Protein AF-A0A1J4LZE1-F1 (afdb_monomer)

Mean predicted aligned error: 3.97 Å

Radius of gyration: 14.23 Å; Cα contacts (8 Å, |Δi|>4): 209; chains: 1; bounding box: 34×31×37 Å

Sequence (133 aa):
MSAPPRYKLFGVYVSQTVFEALETHLHEEAGVVDLETYFDSTADSVPEGDPGGDVTATLVTDIVENFAPLYDDAAFDAAGDVDPNSFVLTHLAAPPQTVANARERFQAAATIQETDQREVHTAILAAHFDTDP

Foldseek 3Di:
DPDQAKWFKDKAWAAPFLVVLLCVQCCVQQVRNDQLPPPPPVDRIDGPVRRQQVSLQVVLLCCLVCVVVLLVQFPLVQLVVGDPVRIDIGIGTHHPVSSVSSVVSLVVSCVVVVHDSNSSRHRSSCSVSVHGD

pLDDT: mean 91.56, std 8.75, range [41.09, 97.62]

Nearest PDB structures (foldseek):
  8t7j-assembly1_D-2  TM=3.911E-01  e=5.730E+00  Streptomyces sp. SANK 62799
  8c0e-assembly1_B  TM=1.835E-01  e=5.730E+00  Pectobacterium atrosepticum
  8c0e-assembly1_D  TM=1.835E-01  e=5.730E+00  Pectobacterium atrosepticum
  8c0e-assembly1_H  TM=1.835E-01  e=5.730E+00  Pectobacterium atrosepticum
  8c0e-assembly1_E  TM=1.835E-01  e=7.705E+00  Pectobacterium atrosepticum

Secondary structure (DSSP, 8-state):
-PPPPEEEEEEEEE-HHHHHHHHHHHHHHH--S-HHHHS-TT-SEEETT-HHHHHHHHHHHHHHHTHHHHHHH--HHHHHTS-TT-PEEEEEEE-HHHHHHHHHHHHHHHHHTT--HHHHHHHHHHHHHTS--

Solvent-accessible surface area (backbone atoms only — not comparable to full-atom values): 7166 Å² total; per-residue (Å²): 131,79,77,78,66,53,22,31,54,44,79,46,33,22,32,61,62,37,45,53,52,51,39,50,52,37,29,74,77,43,65,47,87,48,66,87,62,65,63,46,90,88,55,68,56,47,57,65,86,35,55,60,39,51,51,31,25,49,53,52,45,51,48,57,76,43,37,68,65,29,56,73,63,25,50,50,73,59,17,66,70,52,59,89,86,56,56,43,81,45,68,40,25,19,49,60,66,55,49,50,55,41,51,55,50,49,53,48,50,16,62,76,69,73,48,56,59,48,32,46,44,15,8,39,51,7,40,70,68,74,49,66,73

Structure (mmCIF, N/CA/C/O backbone):
data_AF-A0A1J4LZE1-F1
#
_entry.id   AF-A0A1J4LZE1-F1
#
loop_
_atom_site.group_PDB
_atom_site.id
_atom_site.type_symbol
_atom_site.label_atom_id
_atom_site.label_alt_id
_atom_site.label_comp_id
_atom_site.label_asym_id
_atom_site.label_entity_id
_atom_site.label_seq_id
_atom_site.pdbx_PDB_ins_code
_atom_site.Cartn_x
_atom_site.Cartn_y
_atom_site.Cartn_z
_atom_site.occupancy
_atom_site.B_iso_or_equiv
_atom_site.auth_seq_id
_atom_site.auth_comp_id
_atom_site.auth_asym_id
_atom_site.auth_atom_id
_atom_site.pdbx_PDB_model_num
ATOM 1 N N . MET A 1 1 ? 20.286 18.903 -21.021 1.00 41.09 1 MET A N 1
ATOM 2 C CA . MET A 1 1 ? 19.594 17.599 -21.005 1.00 41.09 1 MET A CA 1
ATOM 3 C C . MET A 1 1 ? 18.928 17.489 -19.649 1.00 41.09 1 MET A C 1
ATOM 5 O O . MET A 1 1 ? 19.649 17.568 -18.662 1.00 41.09 1 MET A O 1
ATOM 9 N N . SER A 1 2 ? 17.595 17.426 -19.584 1.00 52.31 2 SER A N 1
ATOM 10 C CA . SER A 1 2 ? 16.923 17.063 -18.329 1.00 52.31 2 SER A CA 1
ATOM 11 C C . SER A 1 2 ? 17.322 15.637 -17.970 1.00 52.31 2 SER A C 1
ATOM 13 O O . SER A 1 2 ? 17.546 14.825 -18.869 1.00 52.31 2 SER A O 1
ATOM 15 N N . ALA A 1 3 ? 17.464 15.353 -16.678 1.00 63.53 3 ALA A N 1
ATOM 16 C CA . ALA A 1 3 ? 17.627 13.980 -16.224 1.00 63.53 3 ALA A CA 1
ATOM 17 C C . ALA A 1 3 ? 16.470 13.125 -16.780 1.00 63.53 3 ALA A C 1
ATOM 19 O O . ALA A 1 3 ? 15.359 13.652 -16.914 1.00 63.53 3 ALA A O 1
ATOM 20 N N . PRO A 1 4 ? 16.719 11.854 -17.140 1.00 65.81 4 PRO A N 1
ATOM 21 C CA . PRO A 1 4 ? 15.639 10.953 -17.513 1.00 65.81 4 PRO A CA 1
ATOM 22 C C . PRO A 1 4 ? 14.615 10.909 -16.372 1.00 65.81 4 PRO A C 1
ATOM 24 O O . PRO A 1 4 ? 15.015 10.985 -15.202 1.00 65.81 4 PRO A O 1
ATOM 27 N N . PRO A 1 5 ? 13.318 10.851 -16.698 1.00 81.19 5 PRO A N 1
ATOM 28 C CA . PRO A 1 5 ? 12.284 10.813 -15.684 1.00 81.19 5 PRO A CA 1
ATOM 29 C C . PRO A 1 5 ? 12.419 9.514 -14.870 1.00 81.19 5 PRO A C 1
ATOM 31 O O . PRO A 1 5 ? 12.940 8.499 -15.345 1.00 81.19 5 PRO A O 1
ATOM 34 N N . ARG A 1 6 ? 12.099 9.608 -13.581 1.00 89.38 6 ARG A N 1
ATOM 35 C CA . ARG A 1 6 ? 12.397 8.585 -12.576 1.00 89.38 6 ARG A CA 1
ATOM 36 C C . ARG A 1 6 ? 11.250 8.479 -11.597 1.00 89.38 6 ARG A C 1
ATOM 38 O O . ARG A 1 6 ? 10.774 9.502 -11.094 1.00 89.38 6 ARG A O 1
ATOM 45 N N . TYR A 1 7 ? 10.909 7.249 -11.249 1.00 93.38 7 TYR A N 1
ATOM 46 C CA . TYR A 1 7 ? 10.053 6.990 -10.111 1.00 93.38 7 TYR A CA 1
ATOM 47 C C . TYR A 1 7 ? 10.840 7.116 -8.819 1.00 93.38 7 TYR A C 1
ATOM 49 O O . TYR A 1 7 ? 12.014 6.749 -8.730 1.00 93.38 7 TYR A O 1
ATOM 57 N N . LYS A 1 8 ? 10.174 7.655 -7.805 1.00 93.94 8 LYS A N 1
ATOM 58 C CA . LYS A 1 8 ? 10.684 7.724 -6.445 1.00 93.94 8 LYS A CA 1
ATOM 59 C C . LYS A 1 8 ? 10.212 6.492 -5.688 1.00 93.94 8 LYS A C 1
ATOM 61 O O . LYS A 1 8 ? 9.031 6.161 -5.763 1.00 93.94 8 LYS A O 1
ATOM 66 N N . LEU A 1 9 ? 11.119 5.870 -4.939 1.00 93.00 9 LEU A N 1
ATOM 67 C CA . LEU A 1 9 ? 10.766 4.768 -4.056 1.00 93.00 9 LEU A CA 1
ATOM 68 C C . LEU A 1 9 ? 10.142 5.291 -2.758 1.00 93.00 9 LEU A C 1
ATOM 70 O O . LEU A 1 9 ? 10.541 6.317 -2.191 1.00 93.00 9 LEU A O 1
ATOM 74 N N . PHE A 1 10 ? 9.107 4.595 -2.311 1.00 89.62 10 PHE A N 1
ATOM 75 C CA . PHE A 1 10 ? 8.326 4.917 -1.131 1.00 89.62 10 PHE A CA 1
ATOM 76 C C . PHE A 1 10 ? 8.080 3.646 -0.326 1.00 89.62 10 PHE A C 1
ATOM 78 O O . PHE A 1 10 ? 7.462 2.709 -0.820 1.00 89.62 10 PHE A O 1
ATOM 85 N N . GLY A 1 11 ? 8.596 3.630 0.904 1.00 92.19 11 GLY A N 1
ATOM 86 C CA . GLY A 1 11 ? 8.432 2.509 1.819 1.00 92.19 11 GLY A CA 1
ATOM 87 C C . GLY A 1 11 ? 7.033 2.473 2.425 1.00 92.19 11 GLY A C 1
ATOM 88 O O . GLY A 1 11 ? 6.567 3.485 2.956 1.00 92.19 11 GLY A O 1
ATOM 89 N N . VAL A 1 12 ? 6.406 1.304 2.380 1.00 93.25 12 VAL A N 1
ATOM 90 C CA . VAL A 1 12 ? 5.154 0.987 3.069 1.00 93.25 12 VAL A CA 1
ATOM 91 C C . VAL A 1 12 ? 5.367 -0.235 3.947 1.00 93.25 12 VAL A C 1
ATOM 93 O O . VAL A 1 12 ? 6.146 -1.129 3.621 1.00 93.25 12 VAL A O 1
ATOM 96 N N . TYR A 1 13 ? 4.676 -0.252 5.077 1.00 94.00 13 TYR A N 1
ATOM 97 C CA . TYR A 1 13 ? 4.644 -1.408 5.959 1.00 94.00 13 TYR A CA 1
ATOM 98 C C . TYR A 1 13 ? 3.320 -2.113 5.758 1.00 94.00 13 TYR A C 1
ATOM 100 O O . TYR A 1 13 ? 2.278 -1.469 5.849 1.00 94.00 13 TYR A O 1
ATOM 108 N N . VAL A 1 14 ? 3.376 -3.404 5.489 1.00 94.94 14 VAL A N 1
ATOM 109 C CA . VAL A 1 14 ? 2.204 -4.228 5.211 1.00 94.94 14 VAL A CA 1
ATOM 110 C C . VAL A 1 14 ? 2.267 -5.498 6.044 1.00 94.94 14 VAL A C 1
ATOM 112 O O . VAL A 1 14 ? 3.354 -5.924 6.436 1.00 94.94 14 VAL A O 1
ATOM 115 N N . SER A 1 15 ? 1.125 -6.099 6.351 1.00 96.25 15 SER A N 1
ATOM 116 C CA . SER A 1 15 ? 1.110 -7.452 6.903 1.00 96.25 15 SER A CA 1
ATOM 117 C C . SER A 1 15 ? 1.644 -8.469 5.892 1.00 96.25 15 SER A C 1
ATOM 119 O O . SER A 1 15 ? 1.768 -8.189 4.697 1.00 96.25 15 SER A O 1
ATOM 121 N N . GLN A 1 16 ? 1.932 -9.677 6.377 1.00 94.56 16 GLN A N 1
ATOM 122 C CA . GLN A 1 16 ? 2.345 -10.806 5.543 1.00 94.56 16 GLN A CA 1
ATOM 123 C C . GLN A 1 16 ? 1.340 -11.073 4.404 1.00 94.56 16 GLN A C 1
ATOM 125 O O . GLN A 1 16 ? 1.745 -11.212 3.255 1.00 94.56 16 GLN A O 1
ATOM 130 N N . THR A 1 17 ? 0.036 -11.079 4.701 1.00 95.31 17 THR A N 1
ATOM 131 C CA . THR A 1 17 ? -1.028 -11.356 3.720 1.00 95.31 17 THR A CA 1
ATOM 132 C C . THR A 1 17 ? -1.038 -10.327 2.591 1.00 95.31 17 THR A C 1
ATOM 134 O O . THR A 1 17 ? -1.066 -10.675 1.412 1.00 95.31 17 THR A O 1
ATOM 137 N N . VAL A 1 18 ? -0.963 -9.041 2.942 1.00 96.50 18 VAL A N 1
ATOM 138 C CA . VAL A 1 18 ? -0.949 -7.951 1.961 1.00 96.50 18 VAL A CA 1
ATOM 139 C C . VAL A 1 18 ? 0.364 -7.933 1.172 1.00 96.50 18 VAL A C 1
ATOM 141 O O . VAL A 1 18 ? 0.359 -7.628 -0.021 1.00 96.50 18 VAL A O 1
ATOM 144 N N . PHE A 1 19 ? 1.487 -8.292 1.803 1.00 95.31 19 PHE A N 1
ATOM 145 C CA . PHE A 1 19 ? 2.765 -8.460 1.110 1.00 95.31 19 PHE A CA 1
ATOM 146 C C . PHE A 1 19 ? 2.689 -9.558 0.040 1.00 95.31 19 PHE A C 1
ATOM 148 O O . PHE A 1 19 ? 3.091 -9.323 -1.096 1.00 95.31 19 PHE A O 1
ATOM 155 N N . GLU A 1 20 ? 2.128 -10.722 0.371 1.00 94.94 20 GLU A N 1
ATOM 156 C CA . GLU A 1 20 ? 1.955 -11.842 -0.565 1.00 94.94 20 GLU A CA 1
ATOM 157 C C . GLU A 1 20 ? 1.006 -11.485 -1.724 1.00 94.94 20 GLU A C 1
ATOM 159 O O . GLU A 1 20 ? 1.261 -11.850 -2.877 1.00 94.94 20 GLU A O 1
ATOM 164 N N . ALA A 1 21 ? -0.058 -10.718 -1.454 1.00 96.19 21 ALA A N 1
ATOM 165 C CA . ALA A 1 21 ? -0.952 -10.198 -2.491 1.00 96.19 21 ALA A CA 1
ATOM 166 C C . ALA A 1 21 ? -0.228 -9.227 -3.441 1.00 96.19 21 ALA A C 1
ATOM 168 O O . ALA A 1 21 ? -0.351 -9.337 -4.663 1.00 96.19 21 ALA A O 1
ATOM 169 N N . LEU A 1 22 ? 0.582 -8.317 -2.893 1.00 95.06 22 LEU A N 1
ATOM 170 C CA . LEU A 1 22 ? 1.393 -7.383 -3.673 1.00 95.06 22 LEU A CA 1
ATOM 171 C C . LEU A 1 22 ? 2.460 -8.103 -4.514 1.00 95.06 22 LEU A C 1
ATOM 173 O O . LEU A 1 22 ? 2.663 -7.753 -5.677 1.00 95.06 22 LEU A O 1
ATOM 177 N N . GLU A 1 23 ? 3.135 -9.103 -3.946 1.00 94.06 23 GLU A N 1
ATOM 178 C CA . GLU A 1 23 ? 4.115 -9.924 -4.662 1.00 94.06 23 GLU A CA 1
ATOM 179 C C . GLU A 1 23 ? 3.454 -10.692 -5.809 1.00 94.06 23 GLU A C 1
ATOM 181 O O . GLU A 1 23 ? 3.957 -10.670 -6.932 1.00 94.06 23 GLU A O 1
ATOM 186 N N . THR A 1 24 ? 2.286 -11.290 -5.562 1.00 95.31 24 THR A N 1
ATOM 187 C CA . THR A 1 24 ? 1.495 -11.968 -6.598 1.00 95.31 24 THR A CA 1
ATOM 188 C C . THR A 1 24 ? 1.136 -11.005 -7.727 1.00 95.31 24 THR A C 1
ATOM 190 O O . THR A 1 24 ? 1.388 -11.311 -8.891 1.00 95.31 24 THR A O 1
ATOM 193 N N . HIS A 1 25 ? 0.636 -9.812 -7.396 1.00 94.38 25 HIS A N 1
ATOM 194 C CA . HIS A 1 25 ? 0.288 -8.792 -8.383 1.00 94.38 25 HIS A CA 1
ATOM 195 C C . HIS A 1 25 ? 1.493 -8.384 -9.250 1.00 94.38 25 HIS A C 1
ATOM 197 O O . HIS A 1 25 ? 1.400 -8.337 -10.476 1.00 94.38 25 HIS A O 1
ATOM 203 N N . LEU A 1 26 ? 2.654 -8.140 -8.636 1.00 93.50 26 LEU A N 1
ATOM 204 C CA . LEU A 1 26 ? 3.871 -7.761 -9.362 1.00 93.50 26 LEU A CA 1
ATOM 205 C C . LEU A 1 26 ? 4.472 -8.911 -10.174 1.00 93.50 26 LEU A C 1
ATOM 207 O O . LEU A 1 26 ? 5.044 -8.684 -11.245 1.00 93.50 26 LEU A O 1
ATOM 211 N N . HIS A 1 27 ? 4.335 -10.143 -9.698 1.00 92.88 27 HIS A N 1
ATOM 212 C CA . HIS A 1 27 ? 4.721 -11.322 -10.454 1.00 92.88 27 HIS A CA 1
ATOM 213 C C . HIS A 1 27 ? 3.849 -11.494 -11.703 1.00 92.88 27 HIS A C 1
ATOM 215 O O . HIS A 1 27 ? 4.375 -11.741 -12.788 1.00 92.88 27 HIS A O 1
ATOM 221 N N . GLU A 1 28 ? 2.532 -11.334 -11.578 1.00 93.94 28 GLU A N 1
ATOM 222 C CA . GLU A 1 28 ? 1.592 -11.486 -12.692 1.00 93.94 28 GLU A CA 1
ATOM 223 C C . GLU A 1 28 ? 1.731 -10.372 -13.738 1.00 93.94 28 GLU A C 1
ATOM 225 O O . GLU A 1 28 ? 1.801 -10.665 -14.934 1.00 93.94 28 GLU A O 1
ATOM 230 N N . GLU A 1 29 ? 1.840 -9.115 -13.304 1.00 94.50 29 GLU A N 1
ATOM 231 C CA . GLU A 1 29 ? 1.843 -7.958 -14.210 1.00 94.50 29 GLU A CA 1
ATOM 232 C C . GLU A 1 29 ? 3.238 -7.620 -14.765 1.00 94.50 29 GLU A C 1
ATOM 234 O O . GLU A 1 29 ? 3.368 -7.192 -15.913 1.00 94.50 29 GLU A O 1
ATOM 239 N N . ALA A 1 30 ? 4.299 -7.820 -13.975 1.00 91.50 30 ALA A N 1
ATOM 240 C CA . ALA A 1 30 ? 5.667 -7.421 -14.330 1.00 91.50 30 ALA A CA 1
ATOM 241 C C . ALA A 1 30 ? 6.692 -8.568 -14.314 1.00 91.50 30 ALA A C 1
ATOM 243 O O . ALA A 1 30 ? 7.844 -8.357 -14.704 1.00 91.50 30 ALA A O 1
ATOM 244 N N . GLY A 1 31 ? 6.312 -9.781 -13.896 1.00 91.19 31 GLY A N 1
ATOM 245 C CA . GLY A 1 31 ? 7.240 -10.911 -13.785 1.00 91.19 31 GLY A CA 1
ATOM 246 C C . GLY A 1 31 ? 8.264 -10.759 -12.658 1.00 91.19 31 GLY A C 1
ATOM 247 O O . GLY A 1 31 ? 9.332 -11.372 -12.721 1.00 91.19 31 GLY A O 1
ATOM 248 N N . VAL A 1 32 ? 7.983 -9.924 -11.653 1.00 88.88 32 VAL A N 1
ATOM 249 C CA . VAL A 1 32 ? 8.851 -9.752 -10.480 1.00 88.88 32 VAL A CA 1
ATOM 250 C C . VAL A 1 32 ? 8.716 -10.976 -9.577 1.00 88.88 32 VAL A C 1
ATOM 252 O O . VAL A 1 32 ? 7.623 -11.299 -9.136 1.00 88.88 32 VAL A O 1
ATOM 255 N N . VAL A 1 33 ? 9.821 -11.677 -9.318 1.00 85.50 33 VAL A N 1
ATOM 256 C CA . VAL A 1 33 ? 9.815 -12.957 -8.573 1.00 85.50 33 VAL A CA 1
ATOM 257 C C . VAL A 1 33 ? 10.217 -12.794 -7.106 1.00 85.50 33 VAL A C 1
ATOM 259 O O . VAL A 1 33 ? 9.949 -13.678 -6.305 1.00 85.50 33 VAL A O 1
ATOM 262 N N . ASP A 1 34 ? 10.895 -11.701 -6.766 1.00 85.50 34 ASP A N 1
ATOM 263 C CA . ASP A 1 34 ? 11.386 -11.444 -5.412 1.00 85.50 34 ASP A CA 1
ATOM 264 C C . ASP A 1 34 ? 11.226 -9.959 -5.104 1.00 85.50 34 ASP A C 1
ATOM 266 O O . ASP A 1 34 ? 12.109 -9.149 -5.395 1.00 85.50 34 ASP A O 1
ATOM 270 N N . LEU A 1 35 ? 10.058 -9.594 -4.573 1.00 83.75 35 LEU A N 1
ATOM 271 C CA . LEU A 1 35 ? 9.749 -8.202 -4.256 1.00 83.75 35 LEU A CA 1
ATOM 272 C C . LEU A 1 35 ? 10.657 -7.647 -3.152 1.00 83.75 35 LEU A C 1
ATOM 274 O O . LEU A 1 35 ? 11.015 -6.468 -3.193 1.00 83.75 35 LEU A O 1
ATOM 278 N N . GLU A 1 36 ? 11.043 -8.485 -2.188 1.00 78.75 36 GLU A N 1
ATOM 279 C CA . GLU A 1 36 ? 11.867 -8.087 -1.043 1.00 78.75 36 GLU A CA 1
ATOM 280 C C . GLU A 1 36 ? 13.209 -7.50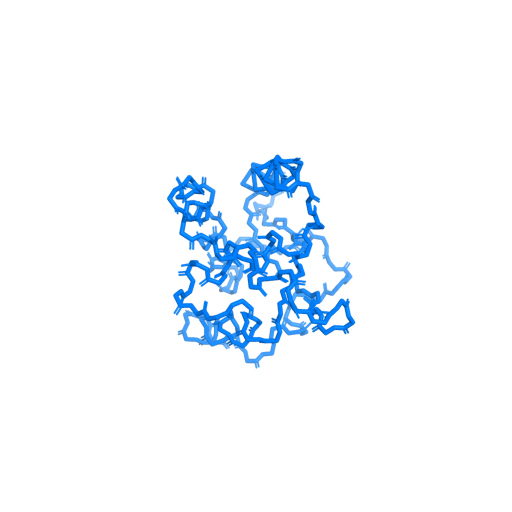2 -1.502 1.00 78.75 36 GLU A C 1
ATOM 282 O O . GLU A 1 36 ? 13.688 -6.514 -0.939 1.00 78.75 36 GLU A O 1
ATOM 287 N N . THR A 1 37 ? 13.790 -8.068 -2.565 1.00 83.81 37 THR A N 1
ATOM 288 C CA . THR A 1 37 ? 15.076 -7.610 -3.108 1.00 83.81 37 THR A CA 1
ATOM 289 C C . THR A 1 37 ? 14.969 -6.778 -4.387 1.00 83.81 37 THR A C 1
ATOM 291 O O . THR A 1 37 ? 15.948 -6.123 -4.754 1.00 83.81 37 THR A O 1
ATOM 294 N N . TYR A 1 38 ? 13.804 -6.751 -5.050 1.00 84.81 38 TYR A N 1
ATOM 295 C CA . TYR A 1 38 ? 13.618 -6.076 -6.342 1.00 84.81 38 TYR A CA 1
ATOM 296 C C . TYR A 1 38 ? 13.927 -4.577 -6.277 1.00 84.81 38 TYR A C 1
ATOM 298 O O . TYR A 1 38 ? 14.723 -4.052 -7.059 1.00 84.81 38 TYR A O 1
ATOM 306 N N . PHE A 1 39 ? 13.327 -3.883 -5.311 1.00 83.75 39 PHE A N 1
ATOM 307 C CA . PHE A 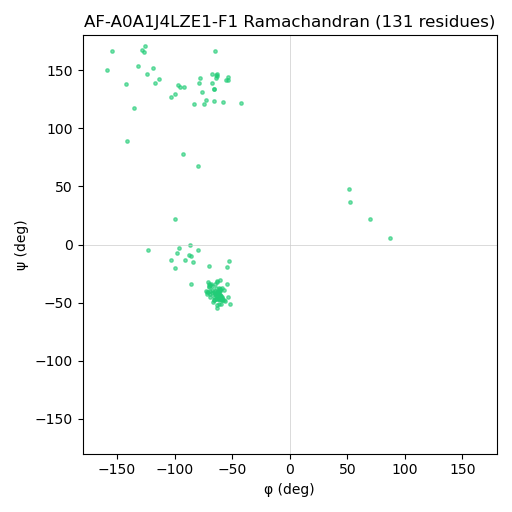1 39 ? 13.631 -2.486 -5.030 1.00 83.75 39 PHE A CA 1
ATOM 308 C C . PHE A 1 39 ? 14.708 -2.424 -3.948 1.00 83.75 39 PHE A 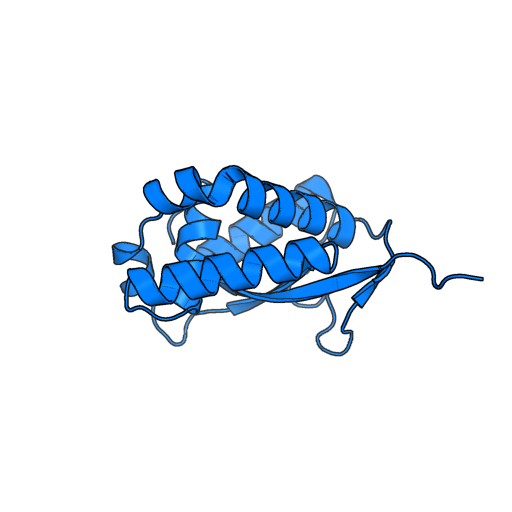C 1
ATOM 310 O O . PHE A 1 39 ? 14.408 -2.191 -2.778 1.00 83.75 39 PHE A O 1
ATOM 317 N N . ASP A 1 40 ? 15.961 -2.673 -4.349 1.00 71.00 40 ASP A N 1
ATOM 318 C CA . ASP A 1 40 ? 17.136 -2.610 -3.470 1.00 71.00 40 ASP A CA 1
ATOM 319 C C . ASP A 1 40 ? 17.058 -1.385 -2.541 1.00 71.00 40 ASP A C 1
ATOM 321 O O . ASP A 1 40 ? 17.008 -0.236 -2.990 1.00 71.00 40 ASP A O 1
ATOM 325 N N . SER A 1 41 ? 17.083 -1.654 -1.233 1.00 62.03 41 SER A N 1
ATOM 326 C CA . SER A 1 41 ? 16.991 -0.675 -0.140 1.00 62.03 41 SER A CA 1
ATOM 327 C C . SER A 1 41 ? 17.989 0.492 -0.203 1.00 62.03 41 SER A C 1
ATOM 329 O O . SER A 1 41 ? 17.839 1.469 0.532 1.00 62.03 41 SER A O 1
ATOM 331 N N . THR A 1 42 ? 19.025 0.406 -1.042 1.00 64.19 42 THR A N 1
ATOM 332 C CA . THR A 1 42 ? 20.046 1.451 -1.196 1.00 64.19 42 THR A CA 1
ATOM 333 C C . THR A 1 42 ? 19.733 2.486 -2.278 1.00 64.19 42 THR A C 1
ATOM 335 O O . THR A 1 42 ? 20.377 3.539 -2.311 1.00 64.19 42 THR A O 1
ATOM 338 N N . ALA A 1 43 ? 18.758 2.230 -3.154 1.00 73.88 43 ALA A N 1
ATOM 339 C CA . ALA A 1 43 ? 18.341 3.172 -4.186 1.00 73.88 43 ALA A CA 1
ATOM 340 C C . ALA A 1 43 ? 17.131 4.003 -3.724 1.00 73.88 43 ALA A C 1
ATOM 342 O O . ALA A 1 43 ? 16.155 3.473 -3.215 1.00 73.88 43 ALA A O 1
ATOM 343 N N . ASP A 1 44 ? 17.149 5.318 -3.960 1.00 84.50 44 ASP A N 1
ATOM 344 C CA . ASP A 1 44 ? 15.987 6.195 -3.702 1.00 84.50 44 ASP A CA 1
ATOM 345 C C . ASP A 1 44 ? 15.015 6.280 -4.901 1.00 84.50 44 ASP A C 1
ATOM 347 O O . ASP A 1 44 ? 13.949 6.902 -4.825 1.00 84.50 44 ASP A O 1
ATOM 351 N N . SER A 1 45 ? 15.405 5.731 -6.056 1.00 88.44 45 SER A N 1
ATOM 352 C CA . SER A 1 45 ? 14.681 5.895 -7.320 1.00 88.44 45 SER A CA 1
ATOM 353 C C . SER A 1 45 ? 15.006 4.807 -8.336 1.00 88.44 45 SER A C 1
ATOM 355 O O . SER A 1 45 ? 16.162 4.391 -8.427 1.00 88.44 45 SER A O 1
ATOM 357 N N . VAL A 1 46 ? 14.040 4.494 -9.196 1.00 90.50 46 VAL A N 1
ATOM 358 C CA . VAL A 1 46 ? 14.200 3.626 -10.375 1.00 90.50 46 VAL A CA 1
ATOM 359 C C . VAL A 1 46 ? 13.894 4.409 -11.662 1.00 90.50 46 VAL A C 1
ATOM 361 O O . VAL A 1 46 ? 13.185 5.421 -11.611 1.00 90.50 46 VAL A O 1
ATOM 364 N N . PRO A 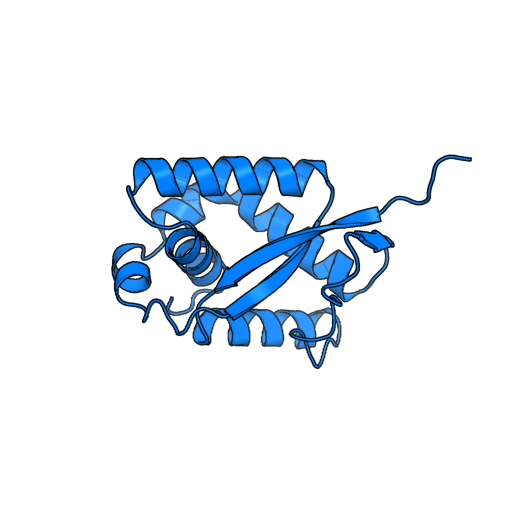1 47 ? 14.484 4.043 -12.815 1.00 89.75 47 PRO A N 1
ATOM 365 C CA . PRO A 1 47 ? 14.129 4.664 -14.091 1.00 89.75 47 PRO A CA 1
ATOM 366 C C . PRO A 1 47 ? 12.661 4.394 -14.453 1.00 89.75 47 PRO A C 1
ATOM 368 O O . PRO A 1 47 ? 12.142 3.326 -14.152 1.00 89.75 47 PRO A O 1
ATOM 371 N N . GLU A 1 48 ? 12.007 5.348 -15.120 1.00 87.00 48 GLU A N 1
ATOM 372 C CA . GLU A 1 48 ? 10.733 5.057 -15.796 1.00 87.00 48 GLU A CA 1
ATOM 373 C C . GLU A 1 48 ? 10.950 4.045 -16.932 1.00 87.00 48 GLU A C 1
ATOM 375 O O . GLU A 1 48 ? 11.986 4.086 -17.609 1.00 87.00 48 GLU A O 1
ATOM 380 N N . GLY A 1 49 ? 9.982 3.145 -17.139 1.00 85.44 49 GLY A N 1
ATOM 381 C CA . GLY A 1 49 ? 10.120 1.986 -18.024 1.00 85.44 49 GLY A CA 1
ATOM 382 C C . GLY A 1 49 ? 10.722 0.749 -17.348 1.00 85.44 49 GLY A C 1
ATOM 383 O O . GLY A 1 49 ? 11.009 -0.236 -18.030 1.00 85.44 49 GLY A O 1
ATOM 384 N N . ASP A 1 50 ? 10.954 0.800 -16.031 1.00 89.69 50 ASP A N 1
ATOM 385 C CA . ASP A 1 50 ? 11.165 -0.396 -15.217 1.00 89.69 50 ASP A CA 1
ATOM 386 C C . ASP A 1 50 ? 9.823 -1.132 -15.051 1.00 89.69 50 ASP A C 1
ATOM 388 O O . ASP A 1 50 ? 8.882 -0.507 -14.570 1.00 89.69 50 ASP A O 1
ATOM 392 N N . PRO A 1 51 ? 9.698 -2.426 -15.404 1.00 90.62 51 PRO A N 1
ATOM 393 C CA . PRO A 1 51 ? 8.410 -3.122 -15.369 1.00 90.62 51 PRO A CA 1
ATOM 394 C C . PRO A 1 51 ? 7.731 -3.110 -13.992 1.00 90.62 51 PRO A C 1
ATOM 396 O O . PRO A 1 51 ? 6.555 -2.766 -13.890 1.00 90.62 51 PRO A O 1
ATOM 399 N N . GLY A 1 52 ? 8.465 -3.427 -12.919 1.00 91.12 52 GLY A N 1
ATOM 400 C CA . GLY A 1 52 ? 7.926 -3.350 -11.557 1.00 91.12 52 GLY A CA 1
ATOM 401 C C . GLY A 1 52 ? 7.646 -1.907 -11.131 1.00 91.12 52 GLY A C 1
ATOM 402 O O . GLY A 1 52 ? 6.653 -1.623 -10.460 1.00 91.12 52 GLY A O 1
ATOM 403 N N . GLY A 1 53 ? 8.491 -0.969 -11.560 1.00 92.12 53 GLY A N 1
ATOM 404 C CA . GLY A 1 53 ? 8.294 0.460 -11.355 1.00 92.12 53 GLY A CA 1
ATOM 405 C C . GLY A 1 53 ? 7.001 0.987 -11.982 1.00 92.12 53 GLY A C 1
ATOM 406 O O . GLY A 1 53 ? 6.242 1.675 -11.309 1.00 92.12 53 GLY A O 1
ATOM 407 N N . ASP A 1 54 ? 6.721 0.631 -13.234 1.00 94.06 54 ASP A N 1
ATOM 408 C CA . ASP A 1 54 ? 5.524 1.040 -13.974 1.00 94.06 54 ASP A CA 1
ATOM 409 C C . ASP A 1 54 ? 4.243 0.450 -13.340 1.00 94.06 54 ASP A C 1
ATOM 411 O O . ASP A 1 54 ? 3.237 1.153 -13.182 1.00 94.06 54 ASP A O 1
ATOM 415 N N . VAL A 1 55 ? 4.283 -0.821 -12.912 1.00 95.75 55 VAL A N 1
ATOM 416 C CA . VAL A 1 55 ? 3.151 -1.479 -12.231 1.00 95.75 55 VAL A CA 1
ATOM 417 C C . VAL A 1 55 ? 2.886 -0.837 -10.872 1.00 95.75 55 VAL A C 1
ATOM 419 O O . VAL A 1 55 ? 1.762 -0.419 -10.596 1.00 95.75 55 VAL A O 1
ATOM 422 N N . THR A 1 56 ? 3.916 -0.665 -10.038 1.00 95.00 56 THR A N 1
ATOM 423 C CA . THR A 1 56 ? 3.748 0.017 -8.743 1.00 95.00 56 THR A CA 1
ATOM 424 C C . THR A 1 56 ? 3.329 1.481 -8.902 1.00 95.00 56 THR A C 1
ATOM 426 O O . THR A 1 56 ? 2.545 1.982 -8.096 1.00 95.00 56 THR A O 1
ATOM 429 N N . ALA A 1 57 ? 3.766 2.163 -9.963 1.00 95.50 57 ALA A N 1
ATOM 430 C CA . ALA A 1 57 ? 3.349 3.532 -10.247 1.00 95.50 57 ALA A CA 1
ATOM 431 C C . ALA A 1 57 ? 1.852 3.612 -10.561 1.00 95.50 57 ALA A C 1
ATOM 433 O O . ALA A 1 57 ? 1.181 4.539 -10.094 1.00 95.50 57 ALA A O 1
ATOM 434 N N . THR A 1 58 ? 1.336 2.640 -11.316 1.00 96.12 58 THR A N 1
ATOM 435 C CA . THR A 1 58 ? -0.099 2.484 -11.588 1.00 96.12 58 THR A CA 1
ATOM 436 C C . THR A 1 58 ? -0.857 2.212 -10.292 1.00 96.12 58 THR A C 1
ATOM 438 O O . THR A 1 58 ? -1.728 2.997 -9.933 1.00 96.12 58 THR A O 1
ATOM 441 N N . LEU A 1 59 ? -0.422 1.215 -9.516 1.00 96.50 59 LEU A N 1
ATOM 442 C CA . LEU A 1 59 ? -1.004 0.861 -8.218 1.00 96.50 59 LEU A CA 1
ATOM 443 C C . LEU A 1 59 ? -1.119 2.066 -7.270 1.00 96.50 59 LEU A C 1
ATOM 445 O O . LEU A 1 59 ? -2.179 2.346 -6.715 1.00 96.50 59 LEU A O 1
ATOM 449 N N . VAL A 1 60 ? -0.031 2.818 -7.078 1.00 96.56 60 VAL A N 1
ATOM 450 C CA . VAL A 1 60 ? -0.029 3.976 -6.169 1.00 96.56 60 VAL A CA 1
ATOM 451 C C . VAL A 1 60 ? -0.907 5.103 -6.714 1.00 96.56 60 VAL A C 1
ATOM 453 O O . VAL A 1 60 ? -1.533 5.822 -5.933 1.00 96.56 60 VAL A O 1
ATOM 456 N N . THR A 1 61 ? -0.971 5.270 -8.036 1.00 97.12 61 THR A N 1
ATOM 457 C CA . THR A 1 61 ? -1.887 6.233 -8.661 1.00 97.12 61 THR A CA 1
ATOM 458 C C . THR A 1 61 ? -3.335 5.845 -8.381 1.00 97.12 61 THR A C 1
ATOM 460 O O . THR A 1 61 ? -4.086 6.681 -7.880 1.00 97.12 61 THR A O 1
ATOM 463 N N . ASP A 1 62 ? -3.691 4.574 -8.564 1.00 96.56 62 ASP A N 1
ATOM 464 C CA . ASP A 1 62 ? -5.033 4.057 -8.298 1.00 96.56 62 ASP A CA 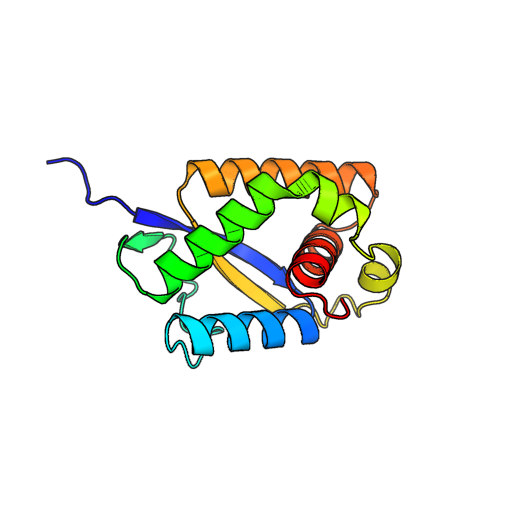1
ATOM 465 C C . ASP A 1 62 ? -5.424 4.210 -6.826 1.00 96.56 62 ASP A C 1
ATOM 467 O O . ASP A 1 62 ? -6.540 4.641 -6.533 1.00 96.56 62 ASP A O 1
ATOM 471 N N . ILE A 1 63 ? -4.503 3.947 -5.892 1.00 96.62 63 ILE A N 1
ATOM 472 C CA . ILE A 1 63 ? -4.723 4.182 -4.456 1.00 96.62 63 ILE A CA 1
ATOM 473 C C . ILE A 1 63 ? -4.990 5.666 -4.178 1.00 96.62 63 ILE A C 1
ATOM 475 O O . ILE A 1 63 ? -5.877 6.005 -3.400 1.00 96.62 63 ILE A O 1
ATOM 479 N N . VAL A 1 64 ? -4.224 6.576 -4.784 1.00 96.81 64 VAL A N 1
ATOM 480 C CA . VAL A 1 64 ? -4.368 8.024 -4.559 1.00 96.81 64 VAL A CA 1
ATOM 481 C C . VAL A 1 64 ? -5.674 8.567 -5.143 1.00 96.81 64 VAL A C 1
ATOM 483 O O . VAL A 1 64 ? -6.302 9.433 -4.518 1.00 96.81 64 VAL A O 1
ATOM 486 N N . GLU A 1 65 ? -6.068 8.089 -6.323 1.00 97.12 65 GLU A N 1
ATOM 487 C CA . GLU A 1 65 ? -7.296 8.486 -7.018 1.00 97.12 65 GLU A CA 1
ATOM 488 C C . GLU A 1 65 ? -8.545 7.909 -6.343 1.00 97.12 65 GLU A C 1
ATOM 490 O O . GLU A 1 65 ? -9.527 8.629 -6.156 1.00 97.12 65 GLU A O 1
ATOM 495 N N . ASN A 1 66 ? -8.474 6.658 -5.885 1.00 96.62 66 ASN A N 1
ATOM 496 C CA . ASN A 1 66 ? -9.568 5.951 -5.218 1.00 96.62 66 ASN A CA 1
ATOM 497 C C . ASN A 1 66 ? -9.426 5.944 -3.690 1.00 96.62 66 ASN A C 1
ATOM 499 O O . ASN A 1 66 ? -10.020 5.113 -3.012 1.00 96.62 66 ASN A O 1
ATOM 503 N N . PHE A 1 67 ? -8.669 6.883 -3.118 1.00 96.31 67 PHE A N 1
ATOM 504 C CA . PHE A 1 67 ? -8.363 6.844 -1.687 1.00 96.31 67 PHE A CA 1
ATOM 505 C C . PHE A 1 67 ? -9.610 6.912 -0.803 1.00 96.31 67 PHE A C 1
ATOM 507 O O . PHE A 1 67 ? -9.667 6.241 0.214 1.00 96.31 67 PHE A O 1
ATOM 514 N N . ALA A 1 68 ? -10.602 7.729 -1.170 1.00 96.38 68 ALA A N 1
ATOM 515 C CA . ALA A 1 68 ? -11.826 7.877 -0.383 1.00 96.38 68 ALA A CA 1
ATOM 516 C C . ALA A 1 68 ? -12.635 6.568 -0.284 1.00 96.38 68 ALA A C 1
ATOM 518 O O . ALA A 1 68 ? -12.868 6.136 0.839 1.00 96.38 68 ALA A O 1
ATOM 519 N N . PRO A 1 69 ? -13.012 5.897 -1.394 1.00 97.19 69 PRO A N 1
ATOM 520 C CA . PRO A 1 69 ? -13.695 4.609 -1.288 1.00 97.19 69 PRO A CA 1
ATOM 521 C C . PRO A 1 69 ? -12.826 3.538 -0.616 1.00 97.19 69 PRO A C 1
ATOM 523 O O . PRO A 1 69 ? -13.324 2.829 0.245 1.00 97.19 69 PRO A O 1
ATOM 526 N N . LEU A 1 70 ? -11.518 3.479 -0.905 1.00 97.44 70 LEU A N 1
ATOM 527 C CA . LEU A 1 70 ? -10.617 2.538 -0.224 1.00 97.44 70 LEU A CA 1
ATOM 528 C C . LEU A 1 70 ? -10.550 2.777 1.286 1.00 97.44 70 LEU A C 1
ATOM 530 O O . LEU A 1 70 ? -10.456 1.830 2.053 1.00 97.44 70 LEU A O 1
ATOM 534 N N . TYR A 1 71 ? -10.584 4.035 1.720 1.00 96.50 71 TYR A N 1
ATOM 535 C CA . TYR A 1 71 ? -10.616 4.393 3.133 1.00 96.50 71 TYR A CA 1
ATOM 536 C C . TYR A 1 71 ? -11.928 3.974 3.798 1.00 96.50 71 TYR A C 1
ATOM 538 O O . TYR A 1 71 ? -11.902 3.523 4.938 1.00 96.50 71 TYR A O 1
ATOM 546 N N . ASP A 1 72 ? -13.057 4.114 3.104 1.00 96.25 72 ASP A N 1
ATOM 547 C CA . ASP A 1 72 ? -14.359 3.691 3.623 1.00 96.25 72 ASP A CA 1
ATOM 548 C C . ASP A 1 72 ? -14.462 2.155 3.726 1.00 96.25 72 ASP A C 1
ATOM 550 O O . ASP A 1 72 ? -15.065 1.649 4.673 1.00 96.25 72 ASP A O 1
ATOM 554 N N . ASP A 1 73 ? -13.844 1.424 2.793 1.00 96.25 73 ASP A N 1
ATOM 555 C CA . ASP A 1 73 ? -13.824 -0.046 2.763 1.00 96.25 73 ASP A CA 1
ATOM 556 C C . ASP A 1 73 ? -12.714 -0.659 3.645 1.00 96.25 73 ASP A C 1
ATOM 558 O O . ASP A 1 73 ? -12.738 -1.853 3.950 1.00 96.25 73 ASP A O 1
ATOM 562 N N . ALA A 1 74 ? -11.735 0.140 4.077 1.00 96.50 74 ALA A N 1
ATOM 563 C CA . ALA A 1 74 ? -10.587 -0.326 4.846 1.00 96.50 74 ALA A CA 1
ATOM 564 C C . ALA A 1 74 ? -10.976 -0.847 6.237 1.00 96.50 74 ALA A C 1
ATOM 566 O O . ALA A 1 74 ? -11.504 -0.130 7.092 1.00 96.50 74 ALA A O 1
ATOM 567 N N . ALA A 1 75 ? -10.609 -2.099 6.506 1.00 94.94 75 ALA A N 1
ATOM 568 C CA . ALA A 1 75 ? -10.813 -2.755 7.792 1.00 94.94 75 ALA A CA 1
ATOM 569 C C . ALA A 1 75 ? -9.740 -2.344 8.824 1.00 94.94 75 ALA A C 1
ATOM 571 O O . ALA A 1 75 ? -8.909 -3.156 9.229 1.00 94.94 75 ALA A O 1
ATOM 572 N N . PHE A 1 76 ? -9.751 -1.076 9.259 1.00 95.06 76 PHE A N 1
ATOM 573 C CA . PHE A 1 76 ? -8.769 -0.541 10.220 1.00 95.06 76 PHE A CA 1
ATOM 574 C C . PHE A 1 76 ? -8.733 -1.310 11.546 1.00 95.06 76 PHE A C 1
ATOM 576 O O . PHE A 1 76 ? -7.650 -1.557 12.064 1.00 95.06 76 PHE A O 1
ATOM 583 N N . ASP A 1 77 ? -9.891 -1.740 12.059 1.00 93.88 77 ASP A N 1
ATOM 584 C CA . ASP A 1 77 ? -9.961 -2.529 13.296 1.00 93.88 77 ASP A CA 1
ATOM 585 C C . ASP A 1 77 ? -9.188 -3.852 13.164 1.00 93.88 77 ASP A C 1
ATOM 587 O O . ASP A 1 77 ? -8.421 -4.213 14.051 1.00 93.88 77 ASP A O 1
ATOM 591 N N . ALA A 1 78 ? -9.337 -4.549 12.031 1.00 93.50 78 ALA A N 1
ATOM 592 C CA . ALA A 1 78 ? -8.629 -5.802 11.774 1.00 93.50 78 ALA A CA 1
ATOM 593 C C . ALA A 1 78 ? -7.125 -5.574 11.555 1.00 93.50 78 ALA A C 1
ATOM 595 O O . ALA A 1 78 ? -6.310 -6.361 12.030 1.00 93.50 78 ALA A O 1
ATOM 596 N N . ALA A 1 79 ? -6.742 -4.468 10.909 1.00 93.38 79 ALA A N 1
ATOM 597 C CA . ALA A 1 79 ? -5.338 -4.084 10.788 1.00 93.38 79 ALA A CA 1
ATOM 598 C C . ALA A 1 79 ? -4.687 -3.787 12.155 1.00 93.38 79 ALA A C 1
ATOM 600 O O . ALA A 1 79 ? -3.501 -4.060 12.331 1.00 93.38 79 ALA A O 1
ATOM 601 N N . GLY A 1 80 ? -5.453 -3.282 13.129 1.00 92.56 80 GLY A N 1
ATOM 602 C CA . GLY A 1 80 ? -4.993 -3.060 14.504 1.00 92.56 80 GLY A CA 1
ATOM 603 C C . GLY A 1 80 ? -4.755 -4.339 15.315 1.00 92.56 80 GLY A C 1
ATOM 604 O O . GLY A 1 80 ? -4.018 -4.314 16.302 1.00 92.56 80 GLY A O 1
ATOM 605 N N . ASP A 1 81 ? -5.325 -5.468 14.884 1.00 94.19 81 ASP A N 1
ATOM 606 C CA . ASP A 1 81 ? -5.106 -6.784 15.497 1.00 94.19 81 ASP A CA 1
ATOM 607 C C . ASP A 1 81 ? -3.850 -7.501 14.953 1.00 94.19 81 ASP A C 1
ATOM 609 O O . ASP A 1 81 ? -3.421 -8.519 15.512 1.00 94.19 81 ASP A O 1
ATOM 613 N N . VAL A 1 82 ? -3.228 -6.980 13.886 1.00 93.81 82 VAL A N 1
ATOM 614 C CA . VAL A 1 82 ? -1.981 -7.516 13.316 1.00 93.81 82 VAL A CA 1
ATOM 615 C C . VAL A 1 82 ? -0.829 -7.341 14.312 1.00 93.81 82 VAL A C 1
ATOM 617 O O . VAL A 1 82 ? -0.633 -6.268 14.882 1.00 93.81 82 VAL A O 1
ATOM 620 N N . ASP A 1 83 ? -0.015 -8.389 14.516 1.00 91.62 83 ASP A N 1
ATOM 621 C CA . ASP A 1 83 ? 1.133 -8.324 15.434 1.00 91.62 83 ASP A CA 1
ATOM 622 C C . ASP A 1 83 ? 2.089 -7.189 15.010 1.00 91.62 83 ASP A C 1
ATOM 624 O O . ASP A 1 83 ? 2.634 -7.237 13.899 1.00 91.62 83 ASP A O 1
ATOM 628 N N . PRO A 1 84 ? 2.384 -6.212 15.892 1.00 88.75 84 PRO A N 1
ATOM 629 C CA . PRO A 1 84 ? 3.296 -5.107 15.608 1.00 88.75 84 PRO A CA 1
ATOM 630 C C . PRO A 1 84 ? 4.697 -5.509 15.127 1.00 88.75 84 PRO A C 1
ATOM 632 O O . PRO A 1 84 ? 5.392 -4.666 14.555 1.00 88.75 84 PRO A O 1
ATOM 635 N N . ASN A 1 85 ? 5.129 -6.753 15.373 1.00 89.69 85 ASN A N 1
ATOM 636 C CA . ASN A 1 85 ? 6.420 -7.291 14.930 1.00 89.69 85 ASN A CA 1
ATOM 637 C C . ASN A 1 85 ? 6.349 -8.085 13.615 1.00 89.69 85 ASN A C 1
ATOM 639 O O . ASN A 1 85 ? 7.385 -8.548 13.143 1.00 89.69 85 ASN A O 1
ATOM 643 N N . SER A 1 86 ? 5.155 -8.263 13.046 1.00 91.25 86 SER A N 1
ATOM 644 C CA . SER A 1 86 ? 4.922 -9.058 11.831 1.00 91.25 86 SER A CA 1
ATOM 645 C C . SER A 1 86 ? 4.842 -8.231 10.545 1.00 91.25 86 SER A C 1
ATOM 647 O O . SER A 1 86 ? 4.810 -8.797 9.457 1.00 91.25 86 SER A O 1
ATOM 649 N N . PHE A 1 87 ? 4.837 -6.899 10.652 1.00 93.50 87 PHE A N 1
ATOM 650 C CA . PHE A 1 87 ? 4.827 -6.020 9.486 1.00 93.50 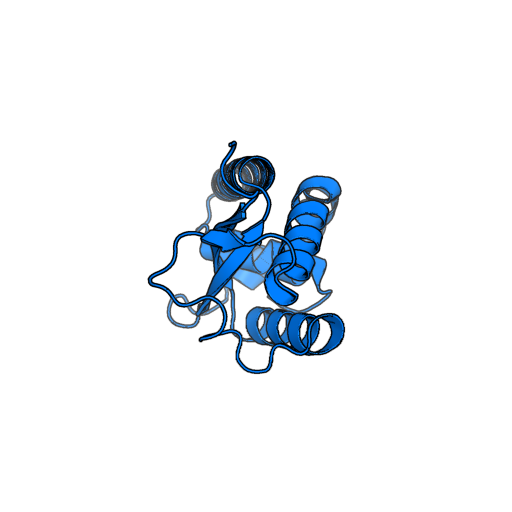87 PHE A CA 1
ATOM 651 C C . PHE A 1 87 ? 6.121 -6.138 8.675 1.00 93.50 87 PHE A C 1
ATOM 653 O O . PHE A 1 87 ? 7.227 -6.034 9.213 1.00 93.50 87 PHE A O 1
ATOM 660 N N . VAL A 1 88 ? 5.966 -6.251 7.361 1.00 92.94 88 VAL A N 1
ATOM 661 C CA . VAL A 1 88 ? 7.043 -6.283 6.375 1.00 92.94 88 VAL A CA 1
ATOM 662 C C . VAL A 1 88 ? 7.181 -4.898 5.749 1.00 92.94 88 VAL A C 1
ATOM 664 O O . VAL A 1 88 ? 6.200 -4.304 5.300 1.00 92.94 88 VAL A O 1
ATOM 667 N N . LEU A 1 89 ? 8.405 -4.363 5.724 1.00 92.50 89 LEU A N 1
ATOM 668 C CA . LEU A 1 89 ? 8.723 -3.148 4.974 1.00 92.50 89 LEU A CA 1
ATOM 669 C C . LEU A 1 89 ? 8.995 -3.517 3.516 1.00 92.50 89 LEU A C 1
ATOM 671 O O . LEU A 1 89 ? 9.945 -4.240 3.234 1.00 92.50 89 LEU A O 1
ATOM 675 N N . THR A 1 90 ? 8.222 -2.948 2.599 1.00 91.31 90 THR A N 1
ATOM 676 C CA . THR A 1 90 ? 8.458 -3.048 1.155 1.00 91.31 90 THR A CA 1
ATOM 677 C C . THR A 1 90 ? 8.460 -1.665 0.513 1.00 91.31 90 THR A C 1
ATOM 679 O O . THR A 1 90 ? 8.072 -0.678 1.142 1.00 91.31 90 THR A O 1
ATOM 682 N N . HIS A 1 91 ? 8.921 -1.570 -0.731 1.00 92.62 91 HIS A N 1
ATOM 683 C CA . HIS A 1 91 ? 8.993 -0.315 -1.470 1.00 92.62 91 HIS A CA 1
ATOM 684 C C . HIS A 1 91 ? 8.104 -0.360 -2.708 1.00 92.62 91 HIS A C 1
ATOM 686 O O . HIS A 1 91 ? 8.076 -1.341 -3.439 1.00 92.62 91 HIS A O 1
ATOM 692 N N . LEU A 1 92 ? 7.413 0.748 -2.957 1.00 93.50 92 LEU A N 1
ATOM 693 C CA . LEU A 1 92 ? 6.659 0.994 -4.180 1.00 93.50 92 LEU A CA 1
ATOM 694 C C . LEU A 1 92 ? 7.316 2.143 -4.940 1.00 93.50 92 LEU A C 1
ATOM 696 O O . LEU A 1 92 ? 7.775 3.113 -4.327 1.00 93.50 92 LEU A O 1
ATOM 700 N N . ALA A 1 93 ? 7.349 2.063 -6.266 1.00 94.44 93 ALA A N 1
ATOM 701 C CA . ALA A 1 93 ? 7.804 3.156 -7.106 1.00 94.44 93 ALA A CA 1
ATOM 702 C C . ALA A 1 93 ? 6.599 3.951 -7.613 1.00 94.44 93 ALA A C 1
ATOM 704 O O . ALA A 1 93 ? 5.596 3.383 -8.016 1.00 94.44 93 ALA A O 1
ATOM 705 N N . ALA A 1 94 ? 6.679 5.278 -7.600 1.00 94.94 94 ALA A N 1
ATOM 706 C CA . ALA A 1 94 ? 5.674 6.118 -8.247 1.00 94.94 94 ALA A CA 1
ATOM 707 C C . ALA A 1 94 ? 6.264 7.480 -8.639 1.00 94.94 94 ALA A C 1
ATOM 709 O O . ALA A 1 94 ? 7.346 7.854 -8.159 1.00 94.94 94 ALA A O 1
ATOM 710 N N . PRO A 1 95 ? 5.579 8.272 -9.487 1.00 94.75 95 PRO A N 1
ATOM 711 C CA . PRO A 1 95 ? 5.992 9.640 -9.753 1.00 94.75 95 PRO A CA 1
ATOM 712 C C . PRO A 1 95 ? 6.140 10.429 -8.441 1.00 94.75 95 PRO A C 1
ATOM 714 O O . PRO A 1 95 ? 5.310 10.283 -7.538 1.00 94.75 95 PRO A O 1
ATOM 717 N N . PRO A 1 96 ? 7.148 11.310 -8.302 1.00 94.31 96 PRO A N 1
ATOM 718 C CA . PRO A 1 96 ? 7.407 12.011 -7.042 1.00 94.31 96 PRO A CA 1
ATOM 719 C C . PRO A 1 96 ? 6.206 12.779 -6.470 1.00 94.31 96 PRO A C 1
ATOM 721 O O . PRO A 1 96 ? 6.056 12.860 -5.251 1.00 94.31 96 PRO A O 1
ATOM 724 N N . GLN A 1 97 ? 5.353 13.337 -7.336 1.00 93.75 97 GLN A N 1
ATOM 725 C CA . GLN A 1 97 ? 4.123 14.023 -6.926 1.00 93.75 97 GLN A CA 1
ATOM 726 C C . GLN A 1 97 ? 3.070 13.040 -6.400 1.00 93.75 97 GLN A C 1
ATOM 728 O O . GLN A 1 97 ? 2.456 13.310 -5.371 1.00 93.75 97 GLN A O 1
ATOM 733 N N . THR A 1 98 ? 2.911 11.879 -7.040 1.00 95.81 98 THR A N 1
ATOM 734 C CA . THR A 1 98 ? 2.021 10.808 -6.571 1.00 95.81 98 THR A CA 1
ATOM 735 C C . THR A 1 98 ? 2.477 10.278 -5.211 1.00 95.81 98 THR A C 1
ATOM 737 O O . THR A 1 98 ? 1.658 10.144 -4.308 1.00 95.81 98 THR A O 1
ATOM 740 N N . VAL A 1 99 ? 3.789 10.095 -5.003 1.00 95.44 99 VAL A N 1
ATOM 741 C CA . VAL A 1 99 ? 4.347 9.720 -3.688 1.00 95.44 99 VAL A CA 1
ATOM 742 C C . VAL A 1 99 ? 4.020 10.760 -2.614 1.00 95.44 99 VAL A C 1
ATOM 744 O O . VAL A 1 99 ? 3.650 10.396 -1.499 1.00 95.44 99 VAL A O 1
ATOM 747 N N . ALA A 1 100 ? 4.162 12.054 -2.917 1.00 96.12 100 ALA A N 1
ATOM 748 C CA . ALA A 1 100 ? 3.816 13.114 -1.968 1.00 96.12 100 ALA A CA 1
ATOM 749 C C . ALA A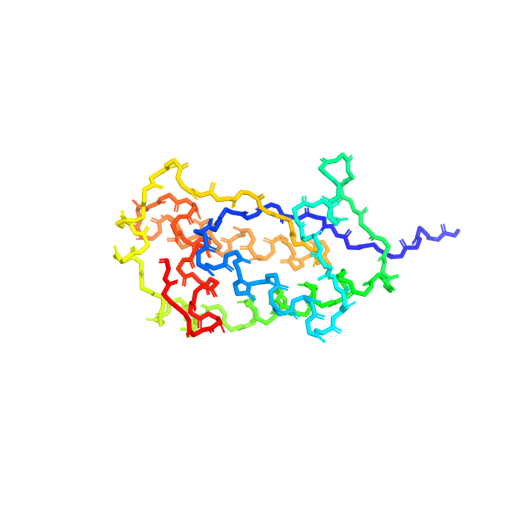 1 100 ? 2.321 13.071 -1.605 1.00 96.12 100 ALA A C 1
ATOM 751 O O . ALA A 1 100 ? 1.977 13.049 -0.426 1.00 96.12 100 ALA A O 1
ATOM 752 N N . ASN A 1 101 ? 1.456 12.943 -2.613 1.00 95.69 101 ASN A N 1
ATOM 753 C CA . ASN A 1 101 ? 0.008 12.834 -2.446 1.00 95.69 101 ASN A CA 1
ATOM 754 C C . ASN A 1 101 ? -0.415 11.607 -1.622 1.00 95.69 101 ASN A C 1
ATOM 756 O O . ASN A 1 101 ? -1.342 11.711 -0.815 1.00 95.69 101 ASN A O 1
ATOM 760 N N . ALA A 1 102 ? 0.240 10.460 -1.827 1.00 96.31 102 ALA A N 1
ATOM 761 C CA . ALA A 1 102 ? -0.003 9.236 -1.067 1.00 96.31 102 ALA A CA 1
ATOM 762 C C . ALA A 1 102 ? 0.396 9.413 0.403 1.00 96.31 102 ALA A C 1
ATOM 764 O O . ALA A 1 102 ? -0.398 9.140 1.298 1.00 96.31 102 ALA A O 1
ATOM 765 N N . ARG A 1 103 ? 1.592 9.960 0.663 1.00 96.19 103 ARG A N 1
ATOM 766 C CA . ARG A 1 103 ? 2.079 10.230 2.027 1.00 96.19 103 ARG A CA 1
ATOM 767 C C . ARG A 1 103 ? 1.157 11.162 2.801 1.00 96.19 103 ARG A C 1
ATOM 769 O O . ARG A 1 103 ? 0.862 10.886 3.958 1.00 96.19 103 ARG A O 1
ATOM 776 N N . GLU A 1 104 ? 0.700 12.241 2.171 1.00 96.81 104 GLU A N 1
ATOM 777 C CA . GLU A 1 104 ? -0.236 13.180 2.796 1.00 96.81 104 GLU A CA 1
ATOM 778 C C . GLU A 1 104 ? -1.552 12.492 3.180 1.00 96.81 104 GLU A C 1
ATOM 780 O O . GLU A 1 104 ? -2.034 12.675 4.297 1.00 96.81 104 GLU A O 1
ATOM 785 N N . ARG A 1 105 ? -2.103 11.652 2.294 1.00 97.06 105 ARG A N 1
ATOM 786 C CA . ARG A 1 105 ? -3.335 10.891 2.551 1.00 97.06 105 ARG A CA 1
ATOM 787 C C . ARG A 1 105 ? -3.163 9.861 3.663 1.00 97.06 105 ARG A C 1
ATOM 789 O O . ARG A 1 105 ? -3.970 9.846 4.586 1.00 97.06 105 ARG A O 1
ATOM 796 N N . PHE A 1 106 ? -2.100 9.057 3.627 1.00 96.50 106 PHE A N 1
ATOM 797 C CA . PHE A 1 106 ? -1.817 8.078 4.680 1.00 96.50 106 PHE A CA 1
ATOM 798 C C . PHE A 1 106 ? -1.572 8.746 6.034 1.00 96.50 106 PHE A C 1
ATOM 800 O O . PHE A 1 106 ? -2.090 8.292 7.050 1.00 96.50 106 PHE A O 1
ATOM 807 N N . GLN A 1 107 ? -0.846 9.867 6.062 1.00 96.06 107 GLN A N 1
ATOM 808 C CA . GLN A 1 107 ? -0.642 10.631 7.291 1.00 96.06 107 GLN A CA 1
ATOM 809 C C . GLN A 1 107 ? -1.957 11.210 7.829 1.00 96.06 107 GLN A C 1
ATOM 811 O O . GLN A 1 107 ? -2.198 11.166 9.038 1.00 96.06 107 GLN A O 1
ATOM 816 N N . ALA A 1 108 ? -2.810 11.746 6.955 1.00 96.69 108 ALA A N 1
ATOM 817 C CA . ALA A 1 108 ? -4.125 12.237 7.345 1.00 96.69 108 ALA A CA 1
ATOM 818 C C . ALA A 1 108 ? -5.002 11.103 7.895 1.00 96.69 108 ALA A C 1
ATOM 820 O O . ALA A 1 108 ? -5.575 11.255 8.969 1.00 96.69 108 ALA A O 1
ATOM 821 N N . ALA A 1 109 ? -5.044 9.954 7.218 1.00 95.69 109 ALA A N 1
ATOM 822 C CA . ALA A 1 109 ? -5.782 8.774 7.655 1.00 95.69 109 ALA A CA 1
ATOM 823 C C . ALA A 1 109 ? -5.311 8.270 9.027 1.00 95.69 109 ALA A C 1
ATOM 825 O O . ALA A 1 109 ? -6.146 8.080 9.906 1.00 95.69 109 ALA A O 1
ATOM 826 N N . ALA A 1 110 ? -3.997 8.159 9.245 1.00 95.25 110 ALA A N 1
ATOM 827 C CA . ALA A 1 110 ? -3.422 7.774 10.538 1.00 95.25 110 ALA A CA 1
ATOM 828 C C . ALA A 1 110 ? -3.800 8.760 11.650 1.00 95.25 110 ALA A C 1
ATOM 830 O O . ALA A 1 110 ? -4.114 8.361 12.766 1.00 95.25 110 ALA A O 1
ATOM 831 N N . THR A 1 111 ? -3.838 10.057 11.331 1.00 96.50 111 THR A N 1
ATOM 832 C CA . THR A 1 111 ? -4.265 11.090 12.285 1.00 96.50 111 THR A CA 1
ATOM 833 C C . THR A 1 111 ? -5.752 10.972 12.625 1.00 96.50 111 THR A C 1
ATOM 835 O O . THR A 1 111 ? -6.118 11.136 13.782 1.00 96.50 111 THR A O 1
ATOM 838 N N . ILE A 1 112 ? -6.610 10.710 11.635 1.00 95.94 112 ILE A N 1
ATOM 839 C CA . ILE A 1 112 ? -8.067 10.614 11.822 1.00 95.94 112 ILE A CA 1
ATOM 840 C C . ILE A 1 112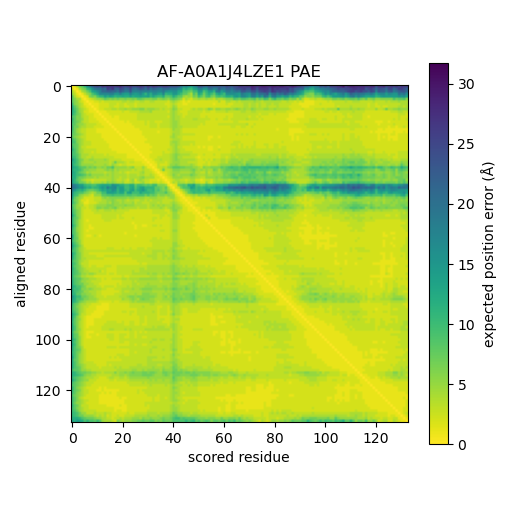 ? -8.451 9.336 12.575 1.00 95.94 112 ILE A C 1
ATOM 842 O O . ILE A 1 112 ? -9.318 9.395 13.439 1.00 95.94 112 ILE A O 1
ATOM 846 N N . GLN A 1 113 ? -7.809 8.209 12.255 1.00 94.94 113 GLN A N 1
ATOM 847 C CA . GLN A 1 113 ? -8.031 6.920 12.922 1.00 94.94 113 GLN A CA 1
ATOM 848 C C . GLN A 1 113 ? -7.295 6.805 14.266 1.00 94.94 113 GLN A C 1
ATOM 850 O O . GLN A 1 113 ? -7.451 5.810 14.962 1.00 94.94 113 GLN A O 1
ATOM 855 N N . GLU A 1 114 ? -6.479 7.802 14.626 1.00 94.38 114 GLU A N 1
ATOM 856 C CA . GLU A 1 114 ? -5.635 7.788 15.827 1.00 94.38 114 GLU A CA 1
ATOM 857 C C . GLU A 1 114 ? -4.759 6.521 15.931 1.00 94.38 114 GLU A C 1
ATOM 859 O O . GLU A 1 114 ? -4.506 6.018 17.026 1.00 94.38 114 GLU A O 1
ATOM 864 N N . THR A 1 115 ? -4.272 6.026 14.785 1.00 92.50 115 THR A N 1
ATOM 865 C CA . THR A 1 115 ? -3.512 4.770 14.682 1.00 92.50 115 THR A CA 1
ATOM 866 C C . THR A 1 115 ? -2.141 4.924 13.999 1.00 92.50 115 THR A C 1
ATOM 868 O O . THR A 1 115 ? -1.786 5.984 13.474 1.00 92.50 115 THR A O 1
ATOM 871 N N . ASP A 1 116 ? -1.329 3.866 14.041 1.00 92.62 116 ASP A N 1
ATOM 872 C CA . ASP A 1 116 ? -0.015 3.771 13.416 1.00 92.62 116 ASP A CA 1
ATOM 873 C C . ASP A 1 116 ? -0.113 3.764 11.878 1.00 92.62 116 ASP A C 1
ATOM 875 O O . ASP A 1 116 ? -1.039 3.222 11.272 1.00 92.62 116 ASP A O 1
ATOM 879 N N . GLN A 1 117 ? 0.890 4.340 11.208 1.00 93.56 117 GLN A N 1
ATOM 880 C CA . GLN A 1 117 ? 0.951 4.335 9.744 1.00 93.56 117 GLN A CA 1
ATOM 881 C C . GLN A 1 117 ? 0.998 2.920 9.160 1.00 93.56 117 GLN A C 1
ATOM 883 O O . GLN A 1 117 ? 0.512 2.714 8.053 1.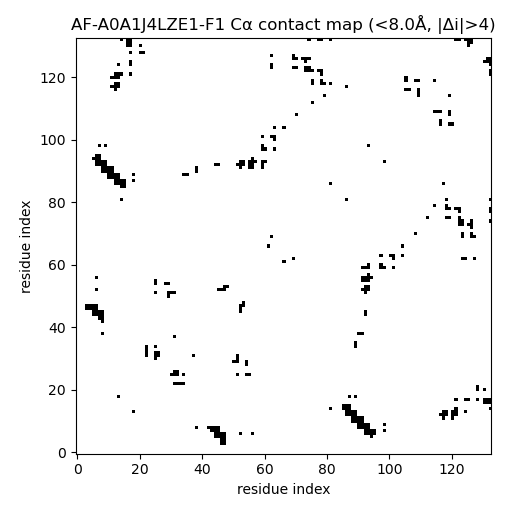00 93.56 117 GLN A O 1
ATOM 888 N N . ARG A 1 118 ? 1.574 1.953 9.879 1.00 95.44 118 ARG A N 1
ATOM 889 C CA . ARG A 1 118 ? 1.653 0.547 9.459 1.00 95.44 118 ARG A CA 1
ATOM 890 C C . ARG A 1 118 ? 0.269 -0.080 9.308 1.00 95.44 118 ARG A C 1
ATOM 892 O O . ARG A 1 118 ? 0.017 -0.766 8.321 1.00 95.44 118 ARG A O 1
ATOM 899 N N . GLU A 1 119 ? -0.636 0.229 10.232 1.00 96.00 119 GLU A N 1
ATOM 900 C CA . GLU A 1 119 ? -2.023 -0.240 10.196 1.00 96.00 119 GLU A CA 1
ATOM 901 C C . GLU A 1 119 ? -2.784 0.416 9.044 1.00 96.00 119 GLU A C 1
ATOM 903 O O . GLU A 1 119 ? -3.465 -0.264 8.285 1.00 96.00 119 GLU A O 1
ATOM 908 N N . VAL A 1 120 ? -2.594 1.722 8.830 1.00 96.75 120 VAL A N 1
ATOM 909 C CA . VAL A 1 120 ? -3.226 2.434 7.709 1.00 96.75 120 VAL A CA 1
ATOM 910 C C . VAL A 1 120 ? -2.746 1.926 6.354 1.00 96.75 120 VAL A C 1
ATOM 912 O O . VAL A 1 120 ? -3.564 1.705 5.465 1.00 96.75 120 VAL A O 1
ATOM 915 N N . HIS A 1 121 ? -1.434 1.759 6.170 1.00 96.75 121 HIS A N 1
ATOM 916 C CA . HIS A 1 121 ? -0.886 1.199 4.936 1.00 96.75 121 HIS A CA 1
ATOM 917 C C . HIS A 1 121 ? -1.495 -0.179 4.668 1.00 96.75 121 HIS A C 1
ATOM 919 O O . HIS A 1 121 ? -2.010 -0.419 3.580 1.00 96.75 121 HIS A O 1
ATOM 925 N N . THR A 1 122 ? -1.502 -1.043 5.680 1.00 97.00 122 THR A N 1
ATOM 926 C CA . THR A 1 122 ? -2.045 -2.397 5.578 1.00 97.00 122 THR A CA 1
ATOM 927 C C . THR A 1 122 ? -3.528 -2.386 5.236 1.00 97.00 122 THR A C 1
ATOM 929 O O . THR A 1 122 ? -3.907 -2.995 4.246 1.00 97.00 122 THR A O 1
ATOM 932 N N . ALA A 1 123 ? -4.355 -1.637 5.967 1.00 97.12 123 ALA A N 1
ATOM 933 C CA . ALA A 1 123 ? -5.800 -1.604 5.753 1.00 97.12 123 ALA A CA 1
ATOM 934 C C . ALA A 1 123 ? -6.184 -1.083 4.356 1.00 97.12 123 ALA A C 1
ATOM 936 O O . ALA A 1 123 ? -7.065 -1.641 3.707 1.00 97.12 123 ALA A O 1
ATOM 937 N N . ILE A 1 124 ? -5.504 -0.040 3.866 1.00 97.62 124 ILE A N 1
ATOM 938 C CA . ILE A 1 124 ? -5.785 0.538 2.543 1.00 97.62 124 ILE A CA 1
ATOM 939 C C . ILE A 1 124 ? -5.327 -0.393 1.416 1.00 97.62 124 ILE A C 1
ATOM 941 O O . ILE A 1 124 ? -6.048 -0.556 0.432 1.00 97.62 124 ILE A O 1
ATOM 945 N N . LEU A 1 125 ? -4.140 -1.003 1.529 1.00 96.81 125 LEU A N 1
ATOM 946 C CA . LEU A 1 125 ? -3.679 -1.958 0.518 1.00 96.81 125 LEU A CA 1
ATOM 947 C C . LEU A 1 125 ? -4.496 -3.259 0.553 1.00 96.81 125 LEU A C 1
ATOM 949 O O . LEU A 1 125 ? -4.789 -3.803 -0.506 1.00 96.81 125 LEU A O 1
ATOM 953 N N . ALA A 1 126 ? -4.916 -3.718 1.733 1.00 97.00 126 ALA A N 1
ATOM 954 C CA . ALA A 1 126 ? -5.815 -4.858 1.888 1.00 97.00 126 ALA A CA 1
ATOM 955 C C . ALA A 1 126 ? -7.151 -4.618 1.172 1.00 97.00 126 ALA A C 1
ATOM 957 O O . ALA A 1 126 ? -7.570 -5.444 0.365 1.00 97.00 126 ALA A O 1
ATOM 958 N N . ALA A 1 127 ? -7.757 -3.441 1.376 1.00 97.06 127 ALA A N 1
ATOM 959 C CA . ALA A 1 127 ? -8.971 -3.035 0.670 1.00 97.06 127 ALA A CA 1
ATOM 960 C C . ALA A 1 127 ? -8.767 -2.959 -0.851 1.00 97.06 127 ALA A C 1
ATOM 962 O O . ALA A 1 127 ? -9.642 -3.356 -1.614 1.00 97.06 127 ALA A O 1
ATOM 963 N N . HIS A 1 128 ? -7.605 -2.485 -1.310 1.00 97.06 128 HIS A N 1
ATOM 964 C CA . HIS A 1 128 ? -7.299 -2.433 -2.740 1.00 97.06 128 HIS A CA 1
ATOM 965 C C . HIS A 1 128 ? -7.210 -3.828 -3.376 1.00 97.06 128 HIS A C 1
ATOM 967 O O . HIS A 1 128 ? -7.710 -4.028 -4.481 1.00 97.06 128 HIS A O 1
ATOM 973 N N . PHE A 1 129 ? -6.585 -4.784 -2.685 1.00 96.06 129 PHE A N 1
ATOM 974 C CA . PHE A 1 129 ? -6.431 -6.158 -3.168 1.00 96.06 129 PHE A CA 1
ATOM 975 C C . PHE A 1 129 ? -7.618 -7.076 -2.837 1.00 96.06 129 PHE A C 1
ATOM 977 O O . PHE A 1 129 ? -7.580 -8.242 -3.224 1.00 96.06 129 PHE A O 1
ATOM 984 N N . ASP A 1 130 ? -8.651 -6.572 -2.152 1.00 95.44 130 ASP A N 1
ATOM 985 C CA . ASP A 1 130 ? -9.786 -7.362 -1.648 1.00 95.44 130 ASP A CA 1
ATOM 986 C C . ASP A 1 130 ? -9.318 -8.586 -0.831 1.00 95.44 130 ASP A C 1
ATOM 988 O O . ASP A 1 130 ? -9.732 -9.726 -1.052 1.00 95.44 130 ASP A O 1
ATOM 992 N N . THR A 1 131 ? -8.379 -8.348 0.092 1.00 94.50 131 THR A N 1
ATOM 993 C CA . THR A 1 131 ? -7.788 -9.364 0.978 1.00 94.50 131 THR A CA 1
ATOM 994 C C . THR A 1 131 ? -7.891 -8.951 2.444 1.00 94.50 131 THR A C 1
ATOM 996 O O . THR A 1 131 ? -8.138 -7.788 2.759 1.00 94.50 131 THR A O 1
ATOM 999 N N . ASP A 1 132 ? -7.666 -9.900 3.352 1.00 90.88 132 ASP A N 1
ATOM 1000 C CA . ASP A 1 132 ? -7.559 -9.608 4.779 1.00 90.88 132 ASP A CA 1
ATOM 1001 C C . ASP A 1 132 ? -6.290 -8.782 5.089 1.00 90.88 132 ASP A C 1
ATOM 1003 O O . ASP A 1 132 ? -5.229 -9.053 4.503 1.00 90.88 132 ASP A O 1
ATOM 1007 N N . PRO A 1 133 ? -6.391 -7.782 5.989 1.00 83.81 133 PRO A N 1
ATOM 1008 C CA . PRO A 1 133 ? -5.255 -7.004 6.465 1.00 83.81 133 PRO A CA 1
ATOM 1009 C C . PRO A 1 133 ? -4.315 -7.808 7.361 1.00 83.81 133 PRO A C 1
ATOM 1011 O O . PRO A 1 133 ? -4.692 -8.849 7.939 1.00 83.81 133 PRO A O 1
#